Protein AF-C9Z909-F1 (afdb_monomer_lite)

pLDDT: mean 84.41, std 15.2, range [41.12, 98.12]

Foldseek 3Di:
DDDDDDDDDDWDKDAAQLPPQVVVCVVLPVVFKDFDDLVCCVPDPDSQFGMWGQFPVVRDIDTDHHQWIWIQDDVRGTDTDHPVRCVVPDDDPLWDFPAWQKWKFKWWPPDPDTDTDDGTDRDPVVNVVVQVVVCVVPVPIDMDMDIDTDIDTDRDDPDPPDD

Sequence (163 aa):
MVRYRRRPVAVDTIQWTGDNEAEVQAFTGRANFYALDPADPENSDDPAATATVFDNLHSTWVLVYTGQHIVRGVKREYYPIAEDVLAKTYEPADTEARPTRERWHLEYLPADRWVQLTRSMNDRQAAVEARARRQERHPDLGIRIVRAATSYTVEAEAADADA

Organism: Streptomyces scabiei (strain 87.22) (NCBI:txid680198)

Secondary structure (DSSP, 8-state):
----PPP----EEEE--SS-HHHHHHHH-TTSEEEPPTT-GGG-SSTT--EEEEETTTTEEEEE-TTPEEEE-TTS-EEEE-HHHHHHH----SSEE---EEEEEEEE-SSSS-EE-S--BS-HHHHHHHHHHHHHH-TTS-EEEEEEEE--EEPPP------

Radius of gyration: 24.49 Å; chains: 1; bounding box: 55×44×63 Å

Structure (mmCIF, N/CA/C/O backbone):
data_AF-C9Z909-F1
#
_entry.id   AF-C9Z909-F1
#
loop_
_atom_site.group_PDB
_atom_site.id
_atom_site.type_symbol
_atom_site.label_atom_id
_atom_site.label_alt_id
_atom_site.label_comp_id
_atom_site.label_asym_id
_atom_site.label_entity_id
_atom_site.label_seq_id
_atom_site.pdbx_PDB_ins_code
_atom_site.Cartn_x
_atom_site.Cartn_y
_atom_site.Cartn_z
_atom_site.occupancy
_atom_site.B_iso_or_equiv
_atom_site.auth_seq_id
_atom_site.auth_comp_id
_atom_site.auth_asym_id
_atom_site.auth_atom_id
_atom_site.pdbx_PDB_model_num
ATOM 1 N N . MET A 1 1 ? 14.485 11.138 23.598 1.00 77.31 1 MET A N 1
ATOM 2 C CA . MET A 1 1 ? 14.239 10.232 22.453 1.00 77.31 1 MET A CA 1
ATOM 3 C C . MET A 1 1 ? 12.917 9.525 22.701 1.00 77.31 1 MET A C 1
ATOM 5 O O . MET A 1 1 ? 12.728 9.040 23.809 1.00 77.31 1 MET A O 1
ATOM 9 N N . VAL A 1 2 ? 11.996 9.513 21.739 1.00 80.69 2 VAL A N 1
ATOM 10 C CA . VAL A 1 2 ? 10.687 8.855 21.899 1.00 80.69 2 VAL A CA 1
ATOM 11 C C . VAL A 1 2 ? 10.643 7.650 20.969 1.00 80.69 2 VAL A C 1
ATOM 13 O O . VAL A 1 2 ? 11.011 7.766 19.803 1.00 80.69 2 VAL A O 1
ATOM 16 N N . ARG A 1 3 ? 10.248 6.487 21.494 1.00 88.31 3 ARG A N 1
ATOM 17 C CA . ARG A 1 3 ? 10.125 5.243 20.726 1.00 88.31 3 ARG A CA 1
ATOM 18 C C . ARG A 1 3 ? 8.661 5.000 20.392 1.00 88.31 3 ARG A C 1
ATOM 20 O O . ARG A 1 3 ? 7.810 5.071 21.273 1.00 88.31 3 ARG A O 1
ATOM 27 N N . TYR A 1 4 ? 8.394 4.669 19.136 1.00 83.31 4 TYR A N 1
ATOM 28 C CA . TYR A 1 4 ? 7.067 4.304 18.654 1.00 83.31 4 TYR A CA 1
ATOM 29 C C . TYR A 1 4 ? 7.101 2.869 18.135 1.00 83.31 4 TYR A C 1
ATOM 31 O O . TYR A 1 4 ? 8.088 2.442 17.540 1.00 83.31 4 TYR A O 1
ATOM 39 N N . ARG A 1 5 ? 6.018 2.121 18.360 1.00 83.38 5 ARG A N 1
ATOM 40 C CA . ARG A 1 5 ? 5.801 0.805 17.751 1.00 83.38 5 ARG A CA 1
ATOM 41 C C . ARG A 1 5 ? 4.827 0.964 16.587 1.00 83.38 5 ARG A C 1
ATOM 43 O O . ARG A 1 5 ? 3.799 1.627 16.732 1.00 83.38 5 ARG A O 1
ATOM 50 N N . ARG A 1 6 ? 5.139 0.340 15.451 1.00 75.31 6 ARG A N 1
ATOM 51 C CA . ARG A 1 6 ? 4.248 0.288 14.288 1.00 75.31 6 ARG A CA 1
ATOM 52 C C . ARG A 1 6 ? 2.944 -0.437 14.652 1.00 75.31 6 ARG A C 1
ATOM 54 O O . ARG A 1 6 ? 2.971 -1.448 15.354 1.00 75.31 6 ARG A O 1
ATOM 61 N N . ARG A 1 7 ? 1.800 0.081 14.194 1.00 77.56 7 ARG A N 1
ATOM 62 C CA . ARG A 1 7 ? 0.510 -0.625 14.299 1.00 77.56 7 ARG A CA 1
ATOM 63 C C . ARG A 1 7 ? 0.482 -1.799 13.305 1.00 77.56 7 ARG A C 1
ATOM 65 O O . ARG A 1 7 ? 1.067 -1.649 12.234 1.00 77.56 7 ARG A O 1
ATOM 72 N N . PRO A 1 8 ? -0.183 -2.927 13.619 1.00 74.44 8 PRO A N 1
ATOM 73 C CA . PRO A 1 8 ? -0.372 -4.006 12.653 1.00 74.44 8 PRO A CA 1
ATOM 74 C C . PRO A 1 8 ? -1.281 -3.497 11.531 1.00 74.44 8 PRO A C 1
ATOM 76 O O . PRO A 1 8 ? -2.437 -3.155 11.775 1.00 74.44 8 PRO A O 1
ATOM 79 N N . VAL A 1 9 ? -0.726 -3.353 10.330 1.00 76.25 9 VAL A N 1
ATOM 80 C CA . VAL A 1 9 ? -1.425 -2.831 9.153 1.00 76.25 9 VAL A CA 1
ATOM 81 C C . VAL A 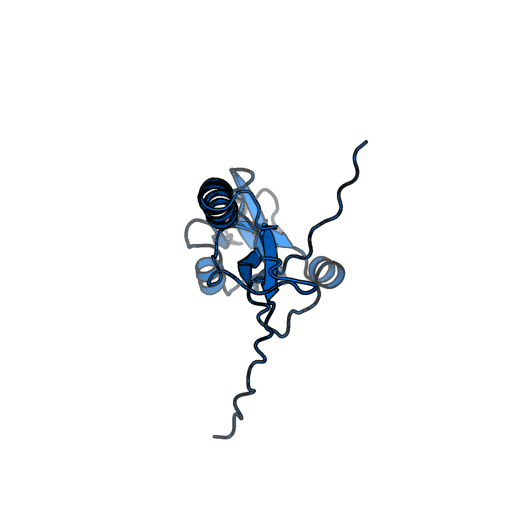1 9 ? -1.008 -3.686 7.965 1.00 76.25 9 VAL A C 1
ATOM 83 O O . VAL A 1 9 ? 0.184 -3.750 7.664 1.00 76.25 9 VAL A O 1
ATOM 86 N N . ALA A 1 10 ? -1.983 -4.337 7.328 1.00 84.25 10 ALA A N 1
ATOM 87 C CA . ALA A 1 10 ? -1.789 -4.981 6.036 1.00 84.25 10 ALA A CA 1
ATOM 88 C C . ALA A 1 10 ? -1.564 -3.906 4.965 1.00 84.25 10 ALA A C 1
ATOM 90 O O . ALA A 1 10 ? -2.163 -2.828 5.033 1.00 84.25 10 ALA A O 1
ATOM 91 N N . VAL A 1 11 ? -0.685 -4.188 4.010 1.00 87.69 11 VAL A N 1
ATOM 92 C CA . VAL A 1 11 ? -0.386 -3.292 2.892 1.00 87.69 11 VAL A CA 1
ATOM 93 C C . VAL A 1 11 ? -0.558 -4.051 1.592 1.00 87.69 11 VAL A C 1
ATOM 95 O O . VAL A 1 11 ? -0.225 -5.231 1.517 1.00 87.69 11 VAL A O 1
ATOM 98 N N . ASP A 1 12 ? -1.039 -3.353 0.573 1.00 92.31 12 ASP A N 1
ATOM 99 C CA . ASP A 1 12 ? -1.058 -3.887 -0.780 1.00 92.31 12 ASP A CA 1
ATOM 100 C C . ASP A 1 12 ? 0.262 -3.549 -1.461 1.00 92.31 12 ASP A C 1
ATOM 102 O O . ASP A 1 12 ? 0.809 -2.453 -1.275 1.00 92.31 12 ASP A O 1
ATOM 106 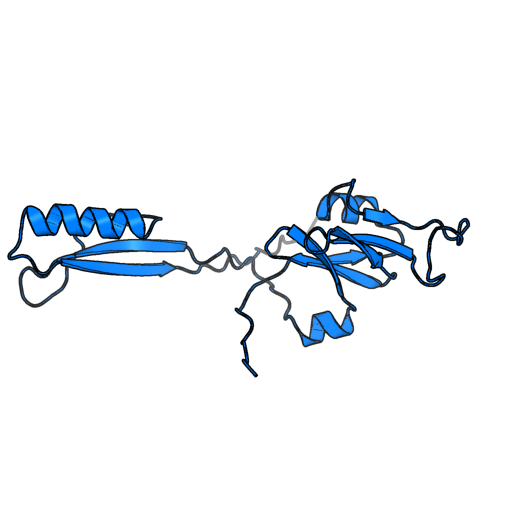N N . THR A 1 13 ? 0.759 -4.479 -2.268 1.00 95.19 13 THR A N 1
ATOM 107 C CA . THR A 1 13 ? 1.969 -4.271 -3.059 1.00 95.19 13 THR A CA 1
ATOM 108 C C . THR A 1 13 ? 1.787 -4.815 -4.466 1.00 95.19 13 THR A C 1
ATOM 110 O O . THR A 1 13 ? 1.029 -5.762 -4.665 1.00 95.19 13 THR A O 1
ATOM 113 N N . ILE A 1 14 ? 2.505 -4.236 -5.423 1.00 96.50 14 ILE A N 1
ATOM 114 C CA . ILE A 1 14 ? 2.666 -4.783 -6.772 1.00 96.50 14 ILE A CA 1
ATOM 115 C C . ILE A 1 14 ? 4.152 -4.809 -7.116 1.00 96.50 14 ILE A C 1
ATOM 117 O O . ILE A 1 14 ? 4.855 -3.836 -6.844 1.00 96.50 14 ILE A O 1
ATOM 121 N N . GLN A 1 15 ? 4.647 -5.909 -7.677 1.00 97.69 15 GLN A N 1
ATOM 122 C CA . GLN A 1 15 ? 6.032 -5.975 -8.138 1.00 97.69 15 GLN A CA 1
ATOM 123 C C . GLN A 1 15 ? 6.180 -5.229 -9.466 1.00 97.69 15 GLN A C 1
ATOM 125 O O . GLN A 1 15 ? 5.352 -5.388 -10.360 1.00 97.69 15 GLN A O 1
ATOM 130 N N . TRP A 1 16 ? 7.242 -4.440 -9.602 1.00 97.62 16 TRP A N 1
ATOM 131 C CA . TRP A 1 16 ? 7.683 -3.910 -10.887 1.00 97.62 16 TRP A CA 1
ATOM 132 C C . TRP A 1 16 ? 8.576 -4.946 -11.580 1.00 97.62 16 TRP A C 1
ATOM 134 O O . TRP A 1 16 ? 9.681 -5.225 -11.112 1.00 97.62 16 TRP A O 1
ATOM 144 N N . THR A 1 17 ? 8.107 -5.529 -12.684 1.00 96.12 17 THR A N 1
ATOM 145 C CA . THR A 1 17 ? 8.824 -6.592 -13.419 1.00 96.12 17 THR A CA 1
ATOM 146 C C . THR A 1 17 ? 9.722 -6.054 -14.531 1.00 96.12 17 THR A C 1
ATOM 148 O O 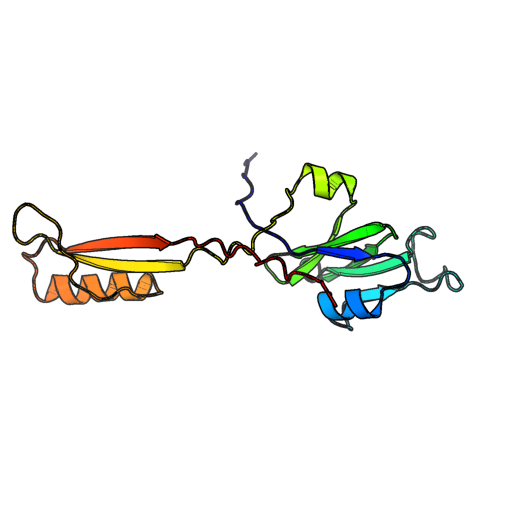. THR A 1 17 ? 10.516 -6.804 -15.092 1.00 96.12 17 THR A O 1
ATOM 151 N N . GLY A 1 18 ? 9.650 -4.753 -14.825 1.00 94.62 18 GLY A N 1
ATOM 152 C CA . GLY A 1 18 ? 10.351 -4.127 -15.950 1.00 94.62 18 GLY A CA 1
ATOM 153 C C . GLY A 1 18 ? 9.471 -3.952 -17.190 1.00 94.62 18 GLY A C 1
ATOM 154 O O . GLY A 1 18 ? 9.793 -3.137 -18.048 1.00 94.62 18 GLY A O 1
ATOM 155 N N . ASP A 1 19 ? 8.358 -4.682 -17.279 1.00 93.94 19 ASP A N 1
ATOM 156 C CA . ASP A 1 19 ? 7.471 -4.714 -18.447 1.00 93.94 19 ASP A CA 1
ATOM 157 C C . ASP A 1 19 ? 5.970 -4.619 -18.111 1.00 93.94 19 ASP A C 1
ATOM 159 O O . ASP A 1 19 ? 5.147 -4.459 -19.012 1.00 93.94 19 ASP A O 1
ATOM 163 N N . ASN A 1 20 ? 5.586 -4.616 -16.830 1.00 95.38 20 ASN A N 1
ATOM 164 C CA . ASN A 1 20 ? 4.188 -4.560 -16.390 1.00 95.38 20 ASN A CA 1
ATOM 165 C C . ASN A 1 20 ? 3.673 -3.136 -16.089 1.00 95.38 20 ASN A C 1
ATOM 167 O O . ASN A 1 20 ? 2.898 -2.923 -15.153 1.00 95.38 20 ASN A O 1
ATOM 171 N N . GLU A 1 21 ? 4.080 -2.130 -16.876 1.00 95.12 21 GLU A N 1
ATOM 172 C CA . GLU A 1 21 ? 3.830 -0.711 -16.546 1.00 95.12 21 GLU A CA 1
ATOM 173 C C . GLU A 1 21 ? 2.332 -0.416 -16.422 1.00 95.12 21 GLU A C 1
ATOM 175 O O . GLU A 1 21 ? 1.902 0.283 -15.505 1.00 95.12 21 GLU A O 1
ATOM 180 N N . ALA A 1 22 ? 1.519 -0.996 -17.306 1.00 92.00 22 ALA A N 1
ATOM 181 C CA . ALA A 1 22 ? 0.071 -0.820 -17.289 1.00 92.00 22 ALA A CA 1
ATOM 182 C C . ALA A 1 22 ? -0.569 -1.313 -15.978 1.00 92.00 22 ALA A C 1
ATOM 184 O O . ALA A 1 22 ? -1.483 -0.672 -15.456 1.00 92.00 22 ALA A O 1
ATOM 185 N N . GLU A 1 23 ? -0.079 -2.421 -15.418 1.00 94.81 23 GLU A N 1
ATOM 186 C CA . GLU A 1 23 ? -0.571 -2.974 -14.153 1.00 94.81 23 GLU A CA 1
ATOM 187 C C . GLU A 1 23 ? -0.157 -2.089 -12.976 1.00 94.81 23 GLU A C 1
ATOM 189 O O . GLU A 1 23 ? -0.978 -1.744 -12.120 1.00 94.81 23 GLU A O 1
ATOM 194 N N . VAL A 1 24 ? 1.096 -1.631 -12.975 1.00 97.00 24 VAL A N 1
ATOM 195 C CA . VAL A 1 24 ? 1.595 -0.702 -11.959 1.00 97.00 24 VAL A CA 1
ATOM 196 C C . VAL A 1 24 ? 0.862 0.640 -12.017 1.00 97.00 24 VAL A C 1
ATOM 198 O O . VAL A 1 24 ? 0.518 1.202 -10.975 1.00 97.00 24 VAL A O 1
ATOM 201 N N . GLN A 1 25 ? 0.535 1.146 -13.205 1.00 96.31 25 GLN A N 1
ATOM 202 C CA . GLN A 1 25 ? -0.281 2.351 -13.369 1.00 96.31 25 GLN A CA 1
ATOM 203 C C . GLN A 1 25 ? -1.735 2.135 -12.936 1.00 96.31 25 GLN A C 1
ATOM 205 O O . GLN A 1 25 ? -2.352 3.064 -12.411 1.00 96.31 25 GLN A O 1
ATOM 210 N N . ALA A 1 26 ? -2.298 0.935 -13.103 1.00 95.56 26 ALA A N 1
ATOM 211 C CA . ALA A 1 26 ? -3.613 0.604 -12.557 1.00 95.56 26 ALA A CA 1
ATOM 212 C C . ALA A 1 26 ? -3.598 0.588 -11.017 1.00 95.56 26 ALA A C 1
ATOM 214 O O . ALA A 1 26 ? -4.560 1.026 -10.383 1.00 95.56 26 ALA A O 1
ATOM 215 N N . PHE A 1 27 ? -2.488 0.151 -10.415 1.00 94.12 27 PHE A N 1
ATOM 216 C CA . PHE A 1 27 ? -2.294 0.128 -8.967 1.00 94.12 27 PHE A CA 1
ATOM 217 C C . PHE A 1 27 ? -2.042 1.520 -8.362 1.00 94.12 27 PHE A C 1
ATOM 219 O O . PHE A 1 27 ? -2.659 1.887 -7.358 1.00 94.12 27 PHE A O 1
ATOM 226 N N . THR A 1 28 ? -1.148 2.305 -8.970 1.00 95.06 28 THR A N 1
ATOM 227 C CA . THR A 1 28 ? -0.687 3.606 -8.449 1.00 95.06 28 THR A CA 1
ATOM 228 C C . THR A 1 28 ? -1.529 4.791 -8.935 1.00 95.06 28 THR A C 1
ATOM 230 O O . THR A 1 28 ? -1.654 5.809 -8.245 1.00 95.06 28 THR A O 1
ATOM 233 N N . GLY A 1 29 ? -2.170 4.647 -10.094 1.00 94.06 29 GLY A N 1
ATOM 234 C CA . GLY A 1 29 ? -2.747 5.721 -10.895 1.00 94.06 29 GLY A CA 1
ATOM 235 C C . GLY A 1 29 ? -1.760 6.192 -11.967 1.00 94.06 29 GLY A C 1
ATOM 236 O O . GLY A 1 29 ? -0.613 6.496 -11.666 1.00 94.06 29 GLY A O 1
ATOM 237 N N . ARG A 1 30 ? -2.231 6.330 -13.212 1.00 93.25 30 ARG A N 1
ATOM 238 C CA . ARG A 1 30 ? -1.404 6.637 -14.397 1.00 93.25 30 ARG A CA 1
ATOM 239 C C . ARG A 1 30 ? -0.488 7.862 -14.272 1.00 93.25 30 ARG A C 1
ATOM 241 O O . ARG A 1 30 ? 0.547 7.901 -14.911 1.00 93.25 30 ARG A O 1
ATOM 248 N N . ALA A 1 31 ? -0.860 8.855 -13.466 1.00 94.19 31 ALA A N 1
ATOM 249 C CA . ALA A 1 31 ? -0.050 10.057 -13.258 1.00 94.19 31 ALA A CA 1
ATOM 250 C C . ALA A 1 31 ? 1.087 9.880 -12.234 1.00 94.19 31 ALA A C 1
ATOM 252 O O . ALA A 1 31 ? 1.911 10.779 -12.097 1.00 94.19 31 ALA A O 1
ATOM 253 N N . ASN A 1 32 ? 1.105 8.764 -11.500 1.00 96.12 32 ASN A N 1
ATOM 254 C CA . ASN A 1 32 ? 1.993 8.532 -10.361 1.00 96.12 32 ASN A CA 1
ATOM 255 C C . ASN A 1 32 ? 3.109 7.528 -10.660 1.00 96.12 32 ASN A C 1
ATOM 257 O O . ASN A 1 32 ? 3.887 7.243 -9.758 1.00 96.12 32 ASN A O 1
ATOM 261 N N . PHE A 1 33 ? 3.182 6.966 -11.867 1.00 97.12 33 PHE A N 1
ATOM 262 C CA . PHE A 1 33 ? 4.204 5.988 -12.223 1.00 97.12 33 PHE A CA 1
ATOM 263 C C . PHE A 1 33 ? 4.550 6.062 -13.704 1.00 97.12 33 PHE A C 1
ATOM 265 O O . PHE A 1 33 ? 3.644 6.091 -14.541 1.00 97.12 33 PHE A O 1
ATOM 272 N N . TYR A 1 34 ? 5.846 6.017 -14.000 1.00 94.56 34 TYR A N 1
ATOM 273 C CA . TYR A 1 34 ? 6.366 5.920 -15.359 1.00 94.56 34 TYR A CA 1
ATOM 274 C C . TYR A 1 34 ? 7.577 4.991 -15.391 1.00 94.56 34 TYR A C 1
ATOM 276 O O . TYR A 1 34 ? 8.453 5.083 -14.523 1.00 94.56 34 TYR A O 1
ATOM 284 N N . ALA A 1 35 ? 7.634 4.123 -16.399 1.00 94.06 35 ALA A N 1
ATOM 285 C CA . ALA A 1 35 ? 8.865 3.425 -16.744 1.00 94.06 35 ALA A CA 1
ATOM 286 C C . ALA A 1 35 ? 9.890 4.427 -17.302 1.00 94.06 35 ALA A C 1
ATOM 288 O O . ALA A 1 35 ? 9.535 5.364 -18.020 1.00 94.06 35 ALA A O 1
ATOM 289 N N . LEU A 1 36 ? 11.159 4.248 -16.944 1.00 90.69 36 LEU A N 1
ATOM 290 C CA . LEU A 1 36 ? 12.253 5.041 -17.497 1.00 90.69 36 LEU A CA 1
ATOM 291 C C . LEU A 1 36 ? 12.721 4.383 -18.794 1.00 90.69 36 LEU A C 1
ATOM 293 O O . LEU A 1 36 ? 12.863 3.161 -18.853 1.00 90.69 36 LEU A O 1
ATOM 297 N N . ASP A 1 37 ? 12.959 5.189 -19.828 1.00 79.94 37 ASP A N 1
ATOM 298 C CA . ASP A 1 37 ? 13.500 4.683 -21.085 1.00 79.94 37 ASP A CA 1
ATOM 299 C C . ASP A 1 37 ? 15.007 4.418 -20.917 1.00 79.94 37 ASP A C 1
ATOM 301 O O . ASP A 1 37 ? 15.766 5.363 -20.681 1.00 79.94 37 ASP A O 1
ATOM 305 N N . PRO A 1 38 ? 15.483 3.166 -21.052 1.00 68.62 38 PRO A N 1
ATOM 306 C CA . PRO A 1 38 ? 16.912 2.870 -20.988 1.00 68.62 38 PRO A CA 1
ATOM 307 C C . PRO A 1 38 ? 17.720 3.550 -22.108 1.00 68.62 38 PRO A C 1
ATOM 309 O O . PRO A 1 38 ? 18.944 3.639 -22.003 1.00 68.62 38 PRO A O 1
ATOM 312 N N . ALA A 1 39 ? 17.069 4.022 -23.178 1.00 70.06 39 ALA A N 1
ATOM 313 C CA . ALA A 1 39 ? 17.690 4.801 -24.244 1.00 70.06 39 ALA A CA 1
ATOM 314 C C . ALA A 1 39 ? 17.816 6.305 -23.924 1.00 70.06 39 ALA A C 1
ATOM 316 O O . ALA A 1 39 ? 18.503 7.008 -24.666 1.00 70.06 39 ALA A O 1
ATOM 317 N N . ASP A 1 40 ? 17.210 6.787 -22.832 1.00 67.38 40 ASP A N 1
ATOM 318 C CA . ASP A 1 40 ? 17.250 8.190 -22.398 1.00 67.38 40 ASP A CA 1
ATOM 319 C C . ASP A 1 40 ? 17.706 8.331 -20.925 1.00 67.38 40 ASP A C 1
ATOM 321 O O . ASP A 1 40 ? 16.924 8.681 -20.032 1.00 67.38 40 ASP A O 1
ATOM 325 N N . PRO A 1 41 ? 18.991 8.039 -20.638 1.00 58.75 41 PRO A N 1
ATOM 326 C CA . PRO A 1 41 ? 19.534 8.042 -19.282 1.00 58.75 41 PRO A CA 1
ATOM 327 C C . PRO A 1 41 ? 19.651 9.443 -18.658 1.00 58.75 41 PRO A C 1
ATOM 329 O O . PRO A 1 41 ? 19.911 9.536 -17.463 1.00 58.75 41 PRO A O 1
ATOM 332 N N . GLU A 1 42 ? 19.454 10.533 -19.416 1.00 59.19 42 GLU A N 1
ATOM 333 C CA . GLU A 1 42 ? 19.478 11.901 -18.866 1.00 59.19 42 GLU A CA 1
ATOM 334 C C . GLU A 1 42 ? 18.282 12.183 -17.939 1.00 59.19 42 GLU A C 1
ATOM 336 O O . GLU A 1 42 ? 18.326 13.117 -17.140 1.00 59.19 42 GLU A O 1
ATOM 341 N N . ASN A 1 43 ? 17.236 11.351 -17.996 1.00 60.28 43 ASN A N 1
ATOM 342 C CA . ASN A 1 43 ? 16.042 11.473 -17.159 1.00 60.28 43 ASN A CA 1
ATOM 343 C C . ASN A 1 43 ? 16.133 10.740 -15.804 1.00 60.28 43 ASN A C 1
ATOM 345 O O . ASN A 1 43 ? 15.128 10.664 -15.092 1.00 60.28 43 ASN A O 1
ATOM 349 N N . SER A 1 44 ? 17.302 10.210 -15.420 1.00 66.25 44 SER A N 1
ATOM 350 C CA . SER A 1 44 ? 17.512 9.588 -14.105 1.00 66.25 44 SER A CA 1
ATOM 351 C C . SER A 1 44 ? 18.895 9.886 -13.529 1.00 66.25 44 SER A C 1
ATOM 353 O O . SER A 1 44 ? 19.913 9.673 -14.180 1.00 66.25 44 SER A O 1
ATOM 355 N N . ASP A 1 45 ? 18.935 10.292 -12.258 1.00 73.19 45 ASP A N 1
ATOM 356 C CA . ASP A 1 45 ? 20.180 10.473 -11.496 1.00 73.19 45 ASP A CA 1
ATOM 357 C C . ASP A 1 45 ? 20.919 9.141 -11.234 1.00 73.19 45 ASP A C 1
ATOM 359 O O . ASP A 1 45 ? 22.094 9.139 -10.861 1.00 73.19 45 ASP A O 1
ATOM 363 N N . ASP A 1 46 ? 20.242 8.002 -11.428 1.00 84.81 46 ASP A N 1
ATOM 364 C CA . ASP A 1 46 ? 20.810 6.657 -11.316 1.00 84.81 46 ASP A CA 1
ATOM 365 C C . ASP A 1 46 ? 20.491 5.829 -12.578 1.00 84.81 46 ASP A C 1
ATOM 367 O O . ASP A 1 46 ? 19.315 5.538 -12.834 1.00 84.81 46 ASP A O 1
ATOM 371 N N . PRO A 1 47 ? 21.504 5.400 -13.356 1.00 80.62 47 PRO A N 1
ATOM 372 C CA . PRO A 1 47 ? 21.302 4.603 -14.567 1.00 80.62 47 PRO A CA 1
ATOM 373 C C . PRO A 1 47 ? 20.793 3.180 -14.296 1.00 80.62 47 PRO A C 1
ATOM 375 O O . PRO A 1 47 ? 20.385 2.497 -15.230 1.00 80.62 47 PRO A O 1
ATOM 378 N N . ALA A 1 48 ? 20.832 2.701 -13.049 1.00 88.06 48 ALA A N 1
ATOM 379 C CA . ALA A 1 48 ? 20.252 1.411 -12.687 1.00 88.06 48 ALA A CA 1
ATOM 380 C C . ALA A 1 48 ? 18.739 1.491 -12.423 1.00 88.06 48 ALA A C 1
ATOM 382 O O . ALA A 1 48 ? 18.075 0.452 -12.385 1.00 88.06 48 ALA A O 1
ATOM 383 N N . ALA A 1 49 ? 18.183 2.692 -12.228 1.00 92.19 49 ALA A N 1
ATOM 384 C CA . ALA A 1 49 ? 16.748 2.859 -12.058 1.00 92.19 49 ALA A CA 1
ATOM 385 C C . ALA A 1 49 ? 16.013 2.567 -13.370 1.00 92.19 49 ALA A C 1
ATOM 387 O O . ALA A 1 49 ? 16.454 2.923 -14.458 1.00 92.19 49 ALA A O 1
ATOM 388 N N . THR A 1 50 ? 14.860 1.921 -13.251 1.00 94.44 50 THR A N 1
ATOM 389 C CA . THR A 1 50 ? 14.079 1.428 -14.405 1.00 94.44 50 THR A CA 1
ATOM 390 C C . THR A 1 50 ? 12.679 2.019 -14.459 1.00 94.44 50 THR A C 1
ATOM 392 O O . THR A 1 50 ? 11.981 1.895 -15.459 1.00 94.44 50 THR A O 1
ATOM 395 N N . ALA A 1 51 ? 12.257 2.666 -13.379 1.00 95.19 51 ALA A N 1
ATOM 396 C CA . ALA A 1 51 ? 11.003 3.379 -13.291 1.00 95.19 51 ALA A CA 1
ATOM 397 C C . ALA A 1 51 ? 11.077 4.431 -12.183 1.00 95.19 51 ALA A C 1
ATOM 399 O O . ALA A 1 51 ? 12.035 4.496 -11.409 1.00 95.19 51 ALA A O 1
ATOM 400 N N . THR A 1 52 ? 10.033 5.240 -12.082 1.00 95.75 52 THR A N 1
ATOM 401 C CA . THR A 1 52 ? 9.842 6.184 -10.988 1.00 95.75 52 THR A CA 1
ATOM 402 C C . THR A 1 52 ? 8.394 6.171 -10.519 1.00 95.75 52 THR A C 1
ATOM 404 O O . THR A 1 52 ? 7.470 5.978 -11.313 1.00 95.75 52 THR A O 1
ATOM 407 N N . VAL A 1 53 ? 8.188 6.368 -9.219 1.00 97.25 53 VAL A N 1
ATOM 408 C CA . VAL A 1 53 ? 6.864 6.461 -8.598 1.00 97.25 53 VAL A CA 1
ATOM 409 C C . VAL A 1 53 ? 6.749 7.747 -7.787 1.00 97.25 53 VAL A C 1
ATOM 411 O O . VAL A 1 53 ? 7.698 8.166 -7.125 1.00 97.25 53 VAL A O 1
ATOM 414 N N . PHE A 1 54 ? 5.590 8.396 -7.840 1.00 96.38 54 PHE A N 1
ATOM 415 C CA . PHE A 1 54 ? 5.339 9.618 -7.091 1.00 96.38 54 PHE A CA 1
ATOM 416 C C . PHE A 1 54 ? 4.916 9.303 -5.655 1.00 96.38 54 PHE A C 1
ATOM 418 O O . PHE A 1 54 ? 3.848 8.734 -5.401 1.00 96.38 54 PHE A O 1
ATOM 425 N N . ASP A 1 55 ? 5.736 9.736 -4.704 1.00 95.31 55 ASP A N 1
ATOM 426 C CA . ASP A 1 55 ? 5.422 9.712 -3.287 1.00 95.31 55 ASP A CA 1
ATOM 427 C C . ASP A 1 55 ? 4.655 10.985 -2.908 1.00 95.31 55 ASP A C 1
ATOM 429 O O . ASP A 1 55 ? 5.216 12.076 -2.752 1.00 95.31 55 ASP A O 1
ATOM 433 N N . ASN A 1 56 ? 3.342 10.838 -2.721 1.00 92.88 56 ASN A N 1
ATOM 434 C CA . ASN A 1 56 ? 2.474 11.951 -2.353 1.00 92.88 56 ASN A CA 1
ATOM 435 C C . ASN A 1 56 ? 2.743 12.507 -0.941 1.00 92.88 56 ASN A C 1
ATOM 437 O O . ASN A 1 56 ? 2.394 13.657 -0.672 1.00 92.88 56 ASN A O 1
ATOM 441 N N . LEU A 1 57 ? 3.353 11.728 -0.042 1.00 92.88 57 LEU A N 1
ATOM 442 C CA . LEU A 1 57 ? 3.599 12.132 1.339 1.00 92.88 57 LEU A CA 1
ATOM 443 C C . LEU A 1 57 ? 4.730 13.154 1.391 1.00 92.88 57 LEU A C 1
ATOM 445 O O . LEU A 1 57 ? 4.675 14.100 2.179 1.00 92.88 57 LEU A O 1
ATOM 449 N N . HIS A 1 58 ? 5.723 12.972 0.525 1.00 91.88 58 HIS A N 1
ATOM 450 C CA . HIS A 1 58 ? 6.900 13.828 0.429 1.00 91.88 58 HIS A CA 1
ATOM 451 C C . HIS A 1 58 ? 6.880 14.745 -0.804 1.00 91.88 58 HIS A C 1
ATOM 453 O O . HIS A 1 58 ? 7.764 15.583 -0.946 1.00 91.88 58 HIS A O 1
ATOM 459 N N . SER A 1 59 ? 5.852 14.644 -1.657 1.00 93.69 59 SER A N 1
ATOM 460 C CA . SER A 1 59 ? 5.714 15.401 -2.912 1.00 93.69 59 SER A CA 1
ATOM 461 C C . SER A 1 59 ? 6.930 15.266 -3.835 1.00 93.69 59 SER A C 1
ATOM 463 O O . SER A 1 59 ? 7.403 16.256 -4.390 1.00 93.69 59 SER A O 1
ATOM 465 N N . THR A 1 60 ? 7.452 14.048 -3.985 1.00 93.88 60 THR A N 1
ATOM 466 C CA . THR A 1 60 ? 8.658 13.781 -4.780 1.00 93.88 60 THR A CA 1
ATOM 467 C C . THR A 1 60 ? 8.519 12.517 -5.613 1.00 93.88 60 THR A C 1
ATOM 469 O O . THR A 1 60 ? 7.809 11.586 -5.241 1.00 93.88 60 THR A O 1
ATOM 472 N N . TRP A 1 61 ? 9.238 12.478 -6.728 1.00 94.31 61 TRP A N 1
ATOM 473 C CA . TRP A 1 61 ? 9.472 11.258 -7.490 1.00 94.31 61 TRP A CA 1
ATOM 474 C C . TRP A 1 61 ? 10.566 10.426 -6.820 1.00 94.31 61 TRP A C 1
ATOM 476 O O . TRP A 1 61 ? 11.546 10.978 -6.316 1.00 94.31 61 TRP A O 1
ATOM 486 N N . VAL A 1 62 ? 10.369 9.111 -6.780 1.00 94.88 62 VAL A N 1
ATOM 487 C CA . VAL A 1 62 ? 11.269 8.145 -6.148 1.00 94.88 62 VAL A CA 1
ATOM 488 C C . VAL A 1 62 ? 11.611 7.061 -7.161 1.00 94.88 62 VAL A C 1
ATOM 490 O O . VAL A 1 62 ? 10.718 6.499 -7.794 1.00 94.88 62 VAL A O 1
ATOM 493 N N . LEU A 1 63 ? 12.902 6.759 -7.296 1.00 95.06 63 LEU A N 1
ATOM 494 C CA . LEU A 1 63 ? 13.402 5.760 -8.236 1.00 95.06 63 LEU A CA 1
ATOM 495 C C . LEU A 1 63 ? 12.987 4.344 -7.832 1.00 95.06 63 LEU A C 1
ATOM 497 O O . LEU A 1 63 ? 13.046 3.976 -6.659 1.00 95.06 63 LEU A O 1
ATOM 501 N N . VAL A 1 64 ? 12.601 3.552 -8.828 1.00 96.31 64 VAL A N 1
ATOM 502 C CA . VAL A 1 64 ? 12.180 2.157 -8.697 1.00 96.31 64 VAL A CA 1
ATOM 503 C C . VAL A 1 64 ? 13.051 1.284 -9.598 1.00 96.31 64 VAL A C 1
ATOM 505 O O . VAL A 1 64 ? 13.347 1.614 -10.752 1.00 96.31 64 VAL A O 1
ATOM 508 N N . TYR A 1 65 ? 13.452 0.137 -9.063 1.00 95.62 65 TYR A N 1
ATOM 509 C CA . TYR A 1 65 ? 14.310 -0.832 -9.737 1.00 95.62 65 TYR A CA 1
ATOM 510 C C . TYR A 1 65 ? 13.515 -2.109 -10.011 1.00 95.62 65 TYR A C 1
ATOM 512 O O . TYR A 1 65 ? 12.704 -2.523 -9.180 1.00 95.62 65 TYR A O 1
ATOM 520 N N . THR A 1 66 ? 13.736 -2.741 -11.162 1.00 96.06 66 THR A N 1
ATOM 521 C CA . THR A 1 66 ? 13.109 -4.024 -11.503 1.00 96.06 66 THR A CA 1
ATOM 522 C C . THR A 1 66 ? 13.310 -5.050 -10.386 1.00 96.06 66 THR A C 1
ATOM 524 O O . THR A 1 66 ? 14.398 -5.174 -9.824 1.00 96.06 66 THR A O 1
ATOM 527 N N . GLY A 1 67 ? 12.242 -5.771 -10.049 1.00 96.06 67 GLY A N 1
ATOM 528 C CA . GLY A 1 67 ? 12.184 -6.723 -8.941 1.00 96.06 67 GLY A CA 1
ATOM 529 C C . GLY A 1 67 ? 11.720 -6.109 -7.618 1.00 96.06 67 GLY A C 1
ATOM 530 O O . GLY A 1 67 ? 11.306 -6.845 -6.722 1.00 96.06 67 GLY A O 1
ATOM 531 N N . GLN A 1 68 ? 11.716 -4.780 -7.476 1.00 98.12 68 GLN A N 1
ATOM 532 C CA . GLN A 1 68 ? 11.145 -4.134 -6.296 1.00 98.12 68 GLN A CA 1
ATOM 533 C C . GLN A 1 68 ? 9.619 -4.164 -6.316 1.00 98.12 68 GLN A C 1
ATOM 535 O O . GLN A 1 68 ? 8.975 -4.118 -7.362 1.00 98.12 68 GLN A O 1
ATOM 540 N N . HIS A 1 69 ? 9.039 -4.175 -5.122 1.00 98.06 69 HIS A N 1
ATOM 541 C CA . HIS A 1 69 ? 7.615 -3.970 -4.928 1.00 98.06 69 HIS A CA 1
ATOM 542 C C . HIS A 1 69 ? 7.317 -2.495 -4.701 1.00 98.06 69 HIS A C 1
ATOM 544 O O . HIS A 1 69 ? 8.054 -1.802 -4.009 1.00 98.06 69 HIS A O 1
ATOM 550 N N . ILE A 1 70 ? 6.194 -2.023 -5.222 1.00 98.06 70 ILE A N 1
ATOM 551 C CA . ILE A 1 70 ? 5.634 -0.712 -4.914 1.00 98.06 70 ILE A CA 1
ATOM 552 C C . ILE A 1 70 ? 4.546 -0.924 -3.872 1.00 98.06 70 ILE A C 1
ATOM 554 O O . ILE A 1 70 ? 3.569 -1.633 -4.112 1.00 98.06 70 ILE A O 1
ATOM 558 N N . VAL A 1 71 ? 4.720 -0.318 -2.701 1.00 96.44 71 VAL A N 1
ATOM 559 C CA . VAL A 1 71 ? 3.779 -0.420 -1.583 1.00 96.44 71 VAL A CA 1
ATOM 560 C C . VAL A 1 71 ? 2.768 0.711 -1.656 1.00 96.44 71 VAL A C 1
ATOM 562 O O . VAL A 1 71 ? 3.151 1.862 -1.850 1.00 96.44 71 VAL A O 1
ATOM 565 N N . ARG A 1 72 ? 1.487 0.411 -1.422 1.00 94.81 72 ARG A N 1
ATOM 566 C CA . ARG A 1 72 ? 0.461 1.429 -1.168 1.00 94.81 72 ARG A CA 1
ATOM 567 C C . ARG A 1 72 ? 0.317 1.672 0.330 1.00 94.81 72 ARG A C 1
ATOM 569 O O . ARG A 1 72 ? -0.150 0.809 1.073 1.00 94.81 72 ARG A O 1
ATOM 576 N N . GLY A 1 73 ? 0.714 2.857 0.775 1.00 88.62 73 GLY A N 1
ATOM 577 C CA . GLY A 1 73 ? 0.619 3.274 2.167 1.00 88.62 73 GLY A CA 1
ATOM 578 C C . GLY A 1 73 ? -0.756 3.830 2.572 1.00 88.62 73 GLY A C 1
ATOM 579 O O . GLY A 1 73 ? -1.719 3.843 1.802 1.00 88.62 73 GLY A O 1
ATOM 580 N N . VAL A 1 74 ? -0.869 4.276 3.827 1.00 81.69 74 VAL A N 1
ATOM 581 C CA . VAL A 1 74 ? -2.161 4.549 4.500 1.00 81.69 74 VAL A CA 1
ATOM 582 C C . VAL A 1 74 ? -2.865 5.792 3.946 1.00 81.69 74 VAL A C 1
ATOM 584 O O . VAL A 1 74 ? -4.094 5.868 3.941 1.00 81.69 74 VAL A O 1
ATOM 587 N N . LYS A 1 75 ? -2.104 6.779 3.477 1.00 81.44 75 LYS A N 1
ATOM 588 C CA . LYS A 1 75 ? -2.585 8.012 2.842 1.00 81.44 75 LYS A CA 1
ATOM 589 C C . LYS A 1 75 ? -2.473 7.956 1.316 1.00 81.44 75 LYS A C 1
ATOM 591 O O . LYS A 1 75 ? -2.513 9.000 0.663 1.00 81.44 75 LYS A O 1
ATOM 596 N N . ARG A 1 76 ? -2.408 6.748 0.741 1.00 82.56 76 ARG A N 1
ATOM 597 C CA . ARG A 1 76 ? -2.192 6.515 -0.697 1.00 82.56 76 ARG A CA 1
ATOM 598 C C . ARG A 1 76 ? -0.830 7.024 -1.185 1.00 82.56 76 ARG A C 1
ATOM 600 O O . ARG A 1 76 ? -0.706 7.375 -2.353 1.00 82.56 76 ARG A O 1
ATOM 607 N N . GLU A 1 77 ? 0.153 7.092 -0.292 1.00 92.25 77 GLU A N 1
ATOM 608 C CA . GLU A 1 77 ? 1.560 7.228 -0.650 1.00 92.25 77 GLU A CA 1
ATOM 609 C C . GLU A 1 77 ? 2.055 5.952 -1.327 1.00 92.25 77 GLU A C 1
ATOM 611 O O . GLU A 1 77 ? 1.590 4.854 -1.002 1.00 92.25 77 GLU A O 1
ATOM 616 N N . TYR A 1 78 ? 3.002 6.103 -2.246 1.00 97.44 78 TYR A N 1
ATOM 617 C CA . TYR A 1 78 ? 3.654 4.985 -2.909 1.00 97.44 78 TYR A CA 1
ATOM 618 C C . TYR A 1 78 ? 5.152 5.072 -2.689 1.00 97.44 78 TYR A C 1
ATOM 620 O O . TYR A 1 78 ? 5.736 6.146 -2.808 1.00 97.44 78 TYR A O 1
ATOM 628 N N . TYR A 1 79 ? 5.763 3.940 -2.362 1.00 96.81 79 TYR A N 1
ATOM 629 C CA . TYR A 1 79 ? 7.208 3.844 -2.219 1.00 96.81 79 TYR A CA 1
ATOM 630 C C . TYR A 1 79 ? 7.697 2.451 -2.622 1.00 96.81 79 TYR A C 1
ATOM 632 O O . TYR A 1 79 ? 6.979 1.465 -2.411 1.00 96.81 79 TYR A O 1
ATOM 640 N N . PRO A 1 80 ? 8.906 2.353 -3.192 1.00 97.44 80 PRO A N 1
ATOM 641 C CA . PRO A 1 80 ? 9.520 1.074 -3.485 1.00 97.44 80 PRO A CA 1
ATOM 642 C C . PRO A 1 80 ? 10.010 0.384 -2.208 1.00 97.44 80 PRO A C 1
ATOM 644 O O . PRO A 1 80 ? 10.480 1.018 -1.261 1.00 97.44 80 PRO A O 1
ATOM 647 N N . ILE A 1 81 ? 9.947 -0.940 -2.205 1.00 97.31 81 ILE A N 1
ATOM 648 C CA . ILE A 1 81 ? 10.548 -1.811 -1.205 1.00 97.31 81 ILE A CA 1
ATOM 649 C C . ILE A 1 81 ? 11.218 -2.983 -1.924 1.00 97.31 81 ILE A C 1
ATOM 651 O O . ILE A 1 81 ? 10.644 -3.591 -2.828 1.00 97.31 81 ILE A O 1
ATOM 655 N N . ALA A 1 82 ? 12.451 -3.298 -1.537 1.00 96.50 82 ALA A N 1
ATOM 656 C CA . ALA A 1 82 ? 13.118 -4.496 -2.029 1.00 96.50 82 ALA A CA 1
ATOM 657 C C . ALA A 1 82 ? 12.385 -5.751 -1.534 1.00 96.50 82 ALA A C 1
ATOM 659 O O . ALA A 1 82 ? 11.890 -5.774 -0.404 1.00 96.50 82 ALA A O 1
ATOM 660 N N . GLU A 1 83 ? 12.338 -6.791 -2.364 1.00 92.88 83 GLU A N 1
ATOM 661 C CA . GLU A 1 83 ? 11.652 -8.051 -2.057 1.00 92.88 83 GLU A CA 1
ATOM 662 C C . GLU A 1 83 ? 12.145 -8.676 -0.741 1.00 92.88 83 GLU A C 1
ATOM 664 O O . GLU A 1 83 ? 11.351 -9.083 0.108 1.00 92.88 83 GLU A O 1
ATOM 669 N N . ASP A 1 84 ? 13.457 -8.665 -0.504 1.00 94.31 84 ASP A N 1
ATOM 670 C CA . ASP A 1 84 ? 14.040 -9.225 0.714 1.00 94.31 84 ASP A CA 1
ATOM 671 C C . ASP A 1 84 ? 13.676 -8.412 1.972 1.00 94.31 84 ASP A C 1
ATOM 673 O O . ASP A 1 84 ? 13.532 -8.975 3.058 1.00 94.31 84 ASP A O 1
ATOM 677 N N . VAL A 1 85 ? 13.506 -7.090 1.847 1.00 95.06 85 VAL A N 1
ATOM 678 C CA . VAL A 1 85 ? 13.045 -6.214 2.934 1.00 95.06 85 VAL A CA 1
ATOM 679 C C . VAL A 1 85 ? 11.551 -6.407 3.172 1.00 95.06 85 VAL A C 1
ATOM 681 O O . VAL A 1 85 ? 11.133 -6.472 4.330 1.00 95.06 85 VAL A O 1
ATOM 684 N N . LEU A 1 86 ? 10.751 -6.543 2.112 1.00 93.00 86 LEU A N 1
ATOM 685 C CA . LEU A 1 86 ? 9.324 -6.858 2.190 1.00 93.00 86 LEU A CA 1
ATOM 686 C C . LEU A 1 86 ? 9.106 -8.160 2.971 1.00 93.00 86 LEU A C 1
ATOM 688 O O . LEU A 1 86 ? 8.423 -8.132 3.991 1.00 93.00 86 LEU A O 1
ATOM 692 N N . ALA A 1 87 ? 9.781 -9.246 2.586 1.00 89.25 87 ALA A N 1
ATOM 693 C CA . ALA A 1 87 ? 9.680 -10.553 3.245 1.00 89.25 87 ALA A CA 1
ATOM 694 C C . ALA A 1 87 ? 10.135 -10.547 4.718 1.00 89.25 87 ALA A C 1
ATOM 696 O O . ALA A 1 87 ? 9.660 -11.336 5.530 1.00 89.25 87 ALA A O 1
ATOM 697 N N . LYS A 1 88 ? 11.053 -9.646 5.095 1.00 90.31 88 LYS A N 1
ATOM 698 C CA . LYS A 1 88 ? 11.492 -9.467 6.493 1.00 90.31 88 LYS A CA 1
ATOM 699 C C . LYS A 1 88 ? 10.530 -8.621 7.329 1.00 90.31 88 LYS A C 1
ATOM 701 O O . LYS A 1 88 ? 10.633 -8.626 8.555 1.00 90.31 88 LYS A O 1
ATOM 706 N N . THR A 1 89 ? 9.670 -7.826 6.693 1.00 88.12 89 THR A N 1
ATOM 707 C CA . THR A 1 89 ? 8.855 -6.802 7.371 1.00 88.12 89 THR A CA 1
ATOM 708 C C . THR A 1 89 ? 7.355 -7.064 7.315 1.00 88.12 89 THR A C 1
ATOM 710 O O . THR A 1 89 ? 6.626 -6.509 8.141 1.00 88.12 89 THR A O 1
ATOM 713 N N . TYR A 1 90 ? 6.904 -7.917 6.397 1.00 87.25 90 TYR A N 1
ATOM 714 C CA . TYR A 1 90 ? 5.516 -8.317 6.221 1.00 87.25 90 TYR A CA 1
ATOM 715 C C . TYR A 1 90 ? 5.437 -9.816 5.947 1.00 87.25 90 TYR A C 1
ATOM 717 O O . TYR A 1 90 ? 6.320 -10.397 5.322 1.00 87.25 90 TYR A O 1
ATOM 725 N N . GLU A 1 91 ? 4.349 -10.422 6.399 1.00 83.06 91 GLU A N 1
ATOM 726 C CA . GLU A 1 91 ? 3.985 -11.797 6.070 1.00 83.06 91 GLU A CA 1
ATOM 727 C C . GLU A 1 91 ? 2.903 -11.754 4.978 1.00 83.06 91 GLU A C 1
ATOM 729 O O . GLU A 1 91 ? 2.072 -10.834 5.005 1.00 83.06 91 GLU A O 1
ATOM 734 N N . PRO A 1 92 ? 2.893 -12.699 4.017 1.00 77.12 92 PRO A N 1
ATOM 735 C CA . PRO A 1 92 ? 1.797 -12.829 3.068 1.00 77.12 92 PRO A CA 1
ATOM 736 C C . PRO A 1 92 ? 0.471 -12.929 3.817 1.00 77.12 92 PRO A C 1
ATOM 738 O O . PRO A 1 92 ? 0.272 -13.806 4.658 1.00 77.12 92 PRO A O 1
ATOM 741 N N . ALA A 1 93 ? -0.436 -12.002 3.535 1.00 68.75 93 ALA A N 1
ATOM 742 C CA . ALA A 1 93 ? -1.797 -12.110 4.014 1.00 68.75 93 ALA A CA 1
ATOM 743 C C . ALA A 1 93 ? -2.560 -12.985 3.013 1.00 68.75 93 ALA A C 1
ATOM 745 O O . ALA A 1 93 ? -3.153 -12.459 2.077 1.00 68.75 93 ALA A O 1
ATOM 746 N N . ASP A 1 94 ? -2.575 -14.306 3.221 1.00 55.06 94 ASP A N 1
ATOM 747 C CA . ASP A 1 94 ? -3.392 -15.275 2.450 1.00 55.06 94 ASP A CA 1
ATOM 748 C C . ASP A 1 94 ? -4.908 -15.049 2.605 1.00 55.06 94 ASP A C 1
ATOM 750 O O . ASP A 1 94 ? -5.747 -15.870 2.242 1.00 55.06 94 ASP A O 1
ATOM 754 N N . THR A 1 95 ? -5.302 -13.946 3.228 1.00 49.50 95 THR A N 1
ATOM 755 C CA . THR A 1 95 ? -6.668 -13.698 3.632 1.00 49.50 95 THR A CA 1
ATOM 756 C C . THR A 1 95 ? -6.895 -12.206 3.683 1.00 49.50 95 THR A C 1
ATOM 758 O O . THR A 1 95 ? -6.181 -11.471 4.370 1.00 49.50 95 THR A O 1
ATOM 761 N N . GLU A 1 96 ? -7.910 -11.751 2.951 1.00 50.06 96 GLU A N 1
ATOM 762 C CA . GLU A 1 96 ? -8.362 -10.369 2.991 1.00 50.06 96 GLU A CA 1
ATOM 763 C C . GLU A 1 96 ? -8.880 -10.092 4.413 1.00 50.06 96 GLU A C 1
ATOM 765 O O . GLU A 1 96 ? -10.042 -10.334 4.756 1.00 50.06 96 GLU A O 1
ATOM 770 N N . ALA A 1 97 ? -7.987 -9.637 5.294 1.00 48.56 97 ALA A N 1
ATOM 771 C CA . ALA A 1 97 ? -8.325 -9.208 6.637 1.00 48.56 97 ALA A CA 1
ATOM 772 C C . ALA A 1 97 ? -9.082 -7.886 6.514 1.00 48.56 97 ALA A C 1
ATOM 774 O O . ALA A 1 97 ? -8.518 -6.792 6.602 1.00 48.56 97 ALA A O 1
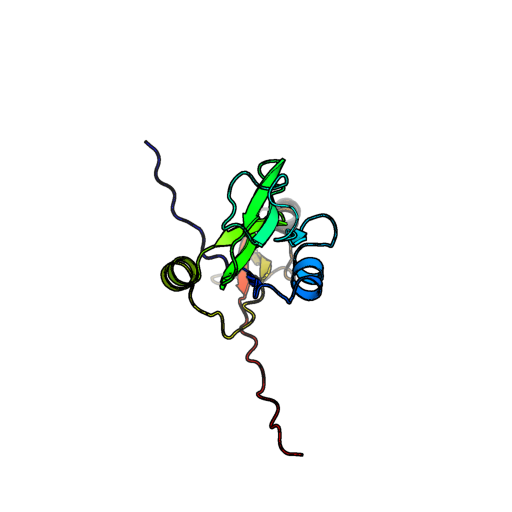ATOM 775 N N . ARG A 1 98 ? -10.388 -7.986 6.257 1.00 52.22 98 ARG A N 1
ATOM 776 C CA . ARG A 1 98 ? -11.268 -6.822 6.191 1.00 52.22 98 ARG A CA 1
ATOM 777 C C . ARG A 1 98 ? -11.120 -6.034 7.496 1.00 52.22 98 ARG A C 1
ATOM 779 O O . ARG A 1 98 ? -11.128 -6.643 8.571 1.00 52.22 98 ARG A O 1
ATOM 786 N N . PRO A 1 99 ? -11.001 -4.695 7.436 1.00 53.75 99 PRO A N 1
ATOM 787 C CA . PRO A 1 99 ? -10.713 -3.895 8.616 1.00 53.75 99 PRO A CA 1
ATOM 788 C C . PRO A 1 99 ? -11.735 -4.175 9.716 1.00 53.75 99 PRO A C 1
ATOM 790 O O . PRO A 1 99 ? -12.940 -4.262 9.452 1.00 53.75 99 PRO A O 1
ATOM 793 N N . THR A 1 100 ? -11.240 -4.304 10.949 1.00 58.72 100 THR A N 1
ATOM 794 C CA . THR A 1 100 ? -12.049 -4.530 12.146 1.00 58.72 100 THR A CA 1
ATOM 795 C C . THR A 1 100 ? -13.214 -3.550 12.173 1.00 58.72 100 THR A C 1
ATOM 797 O O . THR A 1 100 ? -13.021 -2.336 12.270 1.00 58.72 100 THR A O 1
ATOM 800 N N . ARG A 1 101 ? -14.442 -4.067 12.086 1.00 71.12 101 ARG A N 1
ATOM 801 C CA . ARG A 1 101 ? -15.630 -3.222 12.184 1.00 71.12 101 ARG A CA 1
ATOM 802 C C . ARG A 1 101 ? -15.884 -2.944 13.650 1.00 71.12 101 ARG A C 1
ATOM 804 O O . ARG A 1 101 ? -16.262 -3.836 14.409 1.00 71.12 101 ARG A O 1
ATOM 811 N N . GLU A 1 102 ? -15.672 -1.696 14.036 1.00 83.38 102 GLU A N 1
ATOM 812 C CA . GLU A 1 102 ? -16.041 -1.224 15.359 1.00 83.38 102 GLU A CA 1
ATOM 813 C C . GLU A 1 102 ? -17.528 -0.889 15.390 1.00 83.38 102 GLU A C 1
ATOM 815 O O . GLU A 1 102 ? -18.052 -0.123 14.580 1.00 83.38 102 GLU A O 1
ATOM 820 N N . ARG A 1 103 ? -18.215 -1.505 16.340 1.00 89.12 103 ARG A N 1
ATOM 821 C CA . ARG A 1 103 ? -19.634 -1.352 16.604 1.00 89.12 103 ARG A CA 1
ATOM 822 C C . ARG A 1 103 ? -19.773 -0.892 18.048 1.00 89.12 103 ARG A C 1
ATOM 824 O O . ARG A 1 103 ? -19.181 -1.473 18.952 1.00 89.12 103 ARG A O 1
ATOM 831 N N . TRP A 1 104 ? -20.563 0.143 18.273 1.00 91.69 104 TRP A N 1
ATOM 832 C CA . TRP A 1 104 ? -20.774 0.727 19.591 1.00 91.69 104 TRP A CA 1
ATOM 833 C C . TRP A 1 104 ? -22.227 0.552 20.003 1.00 91.69 104 TRP A C 1
ATOM 835 O O . TRP A 1 104 ? -23.125 0.896 19.242 1.00 91.69 104 TRP A O 1
ATOM 845 N N . HIS A 1 105 ? -22.501 0.053 21.199 1.00 93.25 105 HIS A N 1
ATOM 846 C CA . HIS A 1 105 ? -23.864 0.006 21.732 1.00 93.25 105 HIS A CA 1
ATOM 847 C C . HIS A 1 105 ? -23.884 0.447 23.184 1.00 93.25 105 HIS A C 1
ATOM 849 O O . HIS A 1 105 ? -22.850 0.529 23.845 1.00 93.25 105 HIS A O 1
ATOM 855 N N . LEU A 1 106 ? -25.071 0.786 23.670 1.00 94.12 106 LEU A N 1
ATOM 856 C CA . LEU A 1 106 ? -25.273 1.069 25.078 1.00 94.12 106 LEU A CA 1
ATOM 857 C C . LEU A 1 106 ? -25.787 -0.176 25.771 1.00 94.12 106 LEU A C 1
ATOM 859 O O . LEU A 1 106 ? -26.605 -0.908 25.214 1.00 94.12 106 LEU A O 1
ATOM 863 N N . GLU A 1 107 ? -25.356 -0.361 27.005 1.00 95.38 107 GLU A N 1
ATOM 864 C CA . GLU A 1 107 ? -25.943 -1.323 27.923 1.00 95.38 107 GLU A CA 1
ATOM 865 C C . GLU A 1 107 ? -26.442 -0.595 29.161 1.00 95.38 107 GLU A C 1
ATOM 867 O O . GLU A 1 107 ? -25.877 0.432 29.549 1.00 95.38 107 GLU A O 1
ATOM 872 N N . TYR A 1 108 ? -27.489 -1.133 29.775 1.00 94.00 108 TYR A N 1
ATOM 873 C CA . TYR A 1 108 ? -27.998 -0.673 31.061 1.00 94.00 108 TYR A CA 1
ATOM 874 C C . TYR A 1 108 ? -28.010 -1.806 32.084 1.00 94.00 108 TYR A C 1
ATOM 876 O O . TYR A 1 108 ? -28.017 -2.979 31.708 1.00 94.00 108 TYR A O 1
ATOM 884 N N . LEU A 1 109 ? -27.999 -1.444 33.365 1.00 90.56 109 LEU A N 1
ATOM 885 C CA . LEU A 1 109 ? -27.967 -2.370 34.495 1.00 90.56 109 LEU A CA 1
ATOM 886 C C . LEU A 1 109 ? -29.329 -2.381 35.226 1.00 90.56 109 LEU A C 1
ATOM 888 O O . LEU A 1 109 ? -29.516 -1.598 36.153 1.00 90.56 109 LEU A O 1
ATOM 892 N N . PRO A 1 110 ? -30.307 -3.213 34.810 1.00 85.06 110 PRO A N 1
ATOM 893 C CA . PRO A 1 110 ? -31.607 -3.319 35.486 1.00 85.06 110 PRO A CA 1
ATOM 894 C C . PRO A 1 110 ? -31.565 -4.055 36.836 1.00 85.06 110 PRO A C 1
ATOM 896 O O . PRO A 1 110 ? -32.469 -3.879 37.645 1.00 85.06 110 PRO A O 1
ATOM 899 N N . ALA A 1 111 ? -30.564 -4.909 37.054 1.00 84.88 111 ALA A N 1
ATOM 900 C CA . ALA A 1 111 ? -30.359 -5.670 38.287 1.00 84.88 111 ALA A CA 1
ATOM 901 C C . ALA A 1 111 ? -28.857 -5.978 38.440 1.00 84.88 111 ALA A C 1
ATOM 903 O O . ALA A 1 111 ? -28.050 -5.061 38.529 1.00 84.88 111 ALA A O 1
ATOM 904 N N . ASP A 1 112 ? -28.456 -7.246 38.398 1.00 89.06 112 ASP A N 1
ATOM 905 C CA . ASP A 1 112 ? -27.070 -7.708 38.548 1.00 89.06 112 ASP A CA 1
ATOM 906 C C . ASP A 1 112 ? -26.347 -7.974 37.214 1.00 89.06 112 ASP A C 1
ATOM 908 O O . ASP A 1 112 ? -25.173 -8.344 37.200 1.00 89.06 112 ASP A O 1
ATOM 912 N N . ARG A 1 113 ? -27.023 -7.764 36.078 1.00 91.88 113 ARG A N 1
ATOM 913 C CA . ARG A 1 113 ? -26.461 -7.999 34.742 1.00 91.88 113 ARG A CA 1
ATOM 914 C C . ARG A 1 113 ? -26.675 -6.831 33.794 1.00 91.88 113 ARG A C 1
ATOM 916 O O . ARG A 1 113 ? -27.740 -6.218 33.768 1.00 91.88 113 ARG A O 1
ATOM 923 N N . TRP A 1 114 ? -25.675 -6.579 32.961 1.00 93.25 114 TRP A N 1
ATOM 924 C CA . TRP A 1 114 ? -25.761 -5.606 31.880 1.00 93.25 114 TRP A CA 1
ATOM 925 C C . TRP A 1 114 ? -26.572 -6.166 30.711 1.00 93.25 114 TRP A C 1
ATOM 927 O O . TRP A 1 114 ? -26.357 -7.300 30.285 1.00 93.25 114 TRP A O 1
ATOM 937 N N . VAL A 1 115 ? -27.499 -5.365 30.192 1.00 92.50 115 VAL A N 1
ATOM 938 C CA . VAL A 1 115 ? -28.365 -5.726 29.064 1.00 92.50 115 VAL A CA 1
ATOM 939 C C . VAL A 1 115 ? -28.227 -4.683 27.965 1.00 92.50 115 VAL A C 1
ATOM 941 O O . VAL A 1 115 ? -28.219 -3.482 28.235 1.00 92.50 115 VAL A O 1
ATOM 944 N N . GLN A 1 116 ? -28.132 -5.134 26.714 1.00 92.94 116 GLN A N 1
ATOM 945 C CA . GLN A 1 116 ? -28.045 -4.249 25.556 1.00 92.94 116 GLN A CA 1
ATOM 946 C C . GLN A 1 116 ? -29.310 -3.397 25.405 1.00 92.94 116 GLN A C 1
ATOM 948 O O . GLN A 1 116 ? -30.422 -3.902 25.286 1.00 92.94 116 GLN A O 1
ATOM 953 N N . LEU A 1 117 ? -29.109 -2.080 25.397 1.00 89.69 117 LEU A N 1
ATOM 954 C CA . LEU A 1 117 ? -30.151 -1.058 25.349 1.00 89.69 117 LEU A CA 1
ATOM 955 C C . LEU A 1 117 ? -30.384 -0.516 23.935 1.00 89.69 117 LEU A C 1
ATOM 957 O O . LEU A 1 117 ? -31.470 -0.029 23.621 1.00 89.69 117 LEU A O 1
ATOM 961 N N . THR A 1 118 ? -29.357 -0.530 23.082 1.00 90.25 118 THR A N 1
ATOM 962 C CA . THR A 1 118 ? -29.425 0.039 21.729 1.00 90.25 118 THR A CA 1
ATOM 963 C C . THR A 1 118 ? -28.955 -0.942 20.675 1.00 90.25 118 THR A C 1
ATOM 965 O O . THR A 1 118 ? -28.121 -1.804 20.937 1.00 90.25 118 THR A O 1
ATOM 968 N N . ARG A 1 119 ? -29.405 -0.740 19.431 1.00 90.00 119 ARG A N 1
ATOM 969 C CA . ARG A 1 119 ? -28.710 -1.307 18.269 1.00 90.00 119 ARG A CA 1
ATOM 970 C C . ARG A 1 119 ? -27.271 -0.786 18.219 1.00 90.00 119 ARG A C 1
ATOM 972 O O . ARG A 1 119 ? -26.964 0.270 18.784 1.00 90.00 119 ARG A O 1
ATOM 979 N N . SER A 1 120 ? -26.411 -1.527 17.536 1.00 90.00 120 SER A N 1
ATOM 980 C CA . SER A 1 120 ? -25.027 -1.128 17.318 1.00 90.00 120 SER A CA 1
ATOM 981 C C . SER A 1 120 ? -24.920 0.062 16.356 1.00 90.00 120 SER A C 1
ATOM 983 O O . SER A 1 120 ? -25.612 0.125 15.342 1.00 90.00 120 SER A O 1
ATOM 985 N N . MET A 1 121 ? -24.026 0.987 16.679 1.00 89.44 121 MET A N 1
ATOM 986 C CA . MET A 1 121 ? -23.684 2.206 15.948 1.00 89.44 121 MET A CA 1
ATOM 987 C C . MET A 1 121 ? -22.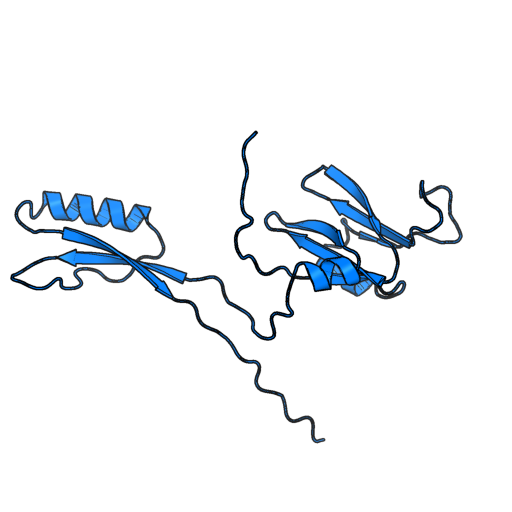283 2.055 15.344 1.00 89.44 121 MET A C 1
ATOM 989 O O . MET A 1 121 ? -21.441 1.366 15.913 1.00 89.44 121 MET A O 1
ATOM 993 N N . ASN A 1 122 ? -22.018 2.699 14.206 1.00 87.44 122 ASN A N 1
ATOM 994 C CA . ASN A 1 122 ? -20.711 2.626 13.522 1.00 87.44 122 ASN A CA 1
ATOM 995 C C . ASN A 1 122 ? -19.739 3.723 13.958 1.00 87.44 122 ASN A C 1
ATOM 997 O O . ASN A 1 122 ? -18.623 3.796 13.459 1.00 87.44 122 ASN A O 1
ATOM 1001 N N . ASP A 1 123 ? -20.190 4.596 14.850 1.00 86.12 123 ASP A N 1
ATOM 1002 C CA . ASP A 1 123 ? -19.478 5.790 15.253 1.00 86.12 123 ASP A CA 1
ATOM 1003 C C . ASP A 1 123 ? -19.513 5.928 16.777 1.00 86.12 123 ASP A C 1
ATOM 1005 O O . ASP A 1 123 ? -20.548 5.736 17.427 1.00 86.12 123 ASP A O 1
ATOM 1009 N N . ARG A 1 124 ? -18.350 6.252 17.346 1.00 89.25 124 ARG A N 1
ATOM 1010 C CA . ARG A 1 124 ? -18.184 6.433 18.787 1.00 89.25 124 ARG A CA 1
ATOM 1011 C C . ARG A 1 124 ? -18.917 7.681 19.262 1.00 89.25 124 ARG A C 1
ATOM 1013 O O . ARG A 1 124 ? -19.474 7.661 20.360 1.00 89.25 124 ARG A O 1
ATOM 1020 N N . GLN A 1 125 ? -18.913 8.752 18.469 1.00 89.81 125 GLN A N 1
ATOM 1021 C CA . GLN A 1 125 ? -19.523 10.017 18.866 1.00 89.81 125 GLN A CA 1
ATOM 1022 C C . GLN A 1 125 ? -21.043 9.862 19.008 1.00 89.81 125 GLN A C 1
ATOM 1024 O O . GLN A 1 125 ? -21.602 10.216 20.047 1.00 89.81 125 GLN A O 1
ATOM 1029 N N . ALA A 1 126 ? -21.683 9.178 18.060 1.00 88.69 126 ALA A N 1
ATOM 1030 C CA . ALA A 1 126 ? -23.086 8.791 18.145 1.00 88.69 126 ALA A CA 1
ATOM 1031 C C . ALA A 1 126 ? -23.408 7.998 19.427 1.00 88.69 126 ALA A C 1
ATOM 1033 O O . ALA A 1 126 ? -24.441 8.236 20.058 1.00 88.69 126 ALA A O 1
ATOM 1034 N N . ALA A 1 127 ? -22.521 7.091 19.857 1.00 91.69 127 ALA A N 1
ATOM 1035 C CA . ALA A 1 127 ? -22.700 6.336 21.097 1.00 91.69 127 ALA A CA 1
ATOM 1036 C C . ALA A 1 127 ? -22.573 7.212 22.355 1.00 91.69 127 ALA A C 1
ATOM 1038 O O . ALA A 1 127 ? -23.361 7.060 23.292 1.00 91.69 127 ALA A O 1
ATOM 1039 N N . VAL A 1 128 ? -21.627 8.156 22.372 1.00 94.12 128 VAL A N 1
ATOM 1040 C CA . VAL A 1 128 ? -21.462 9.131 23.464 1.00 94.12 128 VAL A CA 1
ATOM 1041 C C . VAL A 1 128 ? -22.709 9.999 23.608 1.00 94.12 128 VAL A C 1
ATOM 1043 O O . VAL A 1 128 ? -23.264 10.108 24.703 1.00 94.12 128 VAL A O 1
ATOM 1046 N N . GLU A 1 129 ? -23.203 10.552 22.505 1.00 94.75 129 GLU A N 1
ATOM 1047 C CA . GLU A 1 129 ? -24.409 11.378 22.508 1.00 94.75 129 GLU A CA 1
ATOM 1048 C C . GLU A 1 129 ? -25.659 10.578 22.884 1.00 94.75 129 GLU A C 1
ATOM 1050 O O . GLU A 1 129 ? -26.505 11.043 23.650 1.00 94.75 129 GLU A O 1
ATOM 1055 N N . ALA A 1 130 ? -25.782 9.346 22.381 1.00 92.44 130 ALA A N 1
ATOM 1056 C CA . ALA A 1 130 ? -26.893 8.466 22.719 1.00 92.44 130 ALA A CA 1
ATOM 1057 C C . ALA A 1 130 ? -26.912 8.106 24.211 1.00 92.44 130 ALA A C 1
ATOM 1059 O O . ALA A 1 130 ? -28.002 7.945 24.769 1.00 92.44 130 ALA A O 1
ATOM 1060 N N . ARG A 1 131 ? -25.740 7.980 24.851 1.00 95.31 131 ARG A N 1
ATOM 1061 C CA . ARG A 1 131 ? -25.634 7.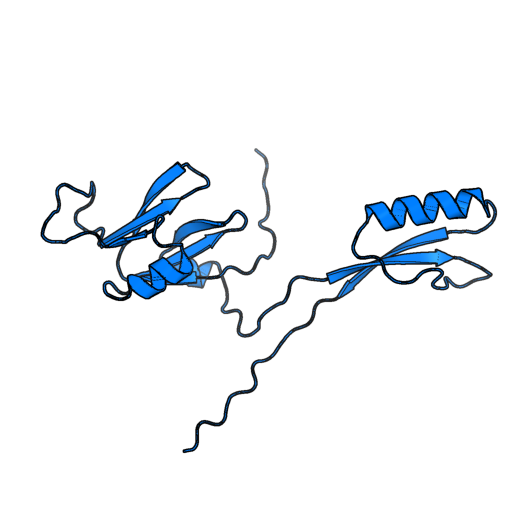792 26.302 1.00 95.31 131 ARG A CA 1
ATOM 1062 C C . ARG A 1 131 ? -26.058 9.052 27.042 1.00 95.31 131 ARG A C 1
ATOM 1064 O O . ARG A 1 131 ? -26.889 8.944 27.935 1.00 95.31 131 ARG A O 1
ATOM 1071 N N . ALA A 1 132 ? -25.541 10.219 26.652 1.00 93.50 132 ALA A N 1
ATOM 1072 C CA . ALA A 1 132 ? -25.872 11.491 27.294 1.00 93.50 132 ALA A CA 1
ATOM 1073 C C . ALA A 1 132 ? -27.390 11.750 27.297 1.00 93.50 132 ALA A C 1
ATOM 1075 O O . ALA A 1 132 ? -27.980 11.915 28.362 1.00 93.50 132 ALA A O 1
ATOM 1076 N N . ARG A 1 133 ? -28.042 11.632 26.129 1.00 93.38 133 ARG A N 1
ATOM 1077 C CA . ARG A 1 133 ? -29.503 11.800 25.984 1.00 93.38 133 ARG A CA 1
ATOM 1078 C C . ARG A 1 133 ? -30.321 10.845 26.855 1.00 93.38 133 ARG A C 1
ATOM 1080 O O . ARG A 1 133 ? -31.449 11.156 27.225 1.00 93.38 133 ARG A O 1
ATOM 1087 N N . ARG A 1 134 ? -29.807 9.644 27.128 1.00 91.62 134 ARG A N 1
ATOM 1088 C CA . ARG A 1 134 ? -30.507 8.651 27.953 1.00 91.62 134 ARG A CA 1
ATOM 1089 C C . ARG A 1 134 ? -30.258 8.837 29.436 1.00 91.62 134 ARG A C 1
ATOM 1091 O O . ARG A 1 134 ? -31.204 8.685 30.196 1.00 91.62 134 ARG A O 1
ATOM 1098 N N . GLN A 1 135 ? -29.033 9.176 29.826 1.00 91.50 135 GLN A N 1
ATOM 1099 C CA . GLN A 1 135 ? -28.712 9.482 31.216 1.00 91.50 135 GLN A CA 1
ATOM 1100 C C . GLN A 1 135 ? -29.524 10.687 31.705 1.00 91.50 135 GLN A C 1
ATOM 1102 O O . GLN A 1 135 ? -29.968 10.695 32.841 1.00 91.50 135 GLN A O 1
ATOM 1107 N N . GLU A 1 136 ? -29.785 11.665 30.834 1.00 92.56 136 GLU A N 1
ATOM 1108 C CA . GLU A 1 136 ? -30.663 12.801 31.142 1.00 92.56 136 GLU A CA 1
ATOM 1109 C C . GLU A 1 136 ? -32.120 12.372 31.389 1.00 92.56 136 GLU A C 1
ATOM 1111 O O . GLU A 1 136 ? -32.760 12.842 32.324 1.00 92.56 136 GLU A O 1
ATOM 1116 N N . ARG A 1 137 ? -32.647 11.442 30.581 1.00 91.06 137 ARG A N 1
ATOM 1117 C CA . ARG A 1 137 ? -34.021 10.924 30.734 1.00 91.06 137 ARG A CA 1
ATOM 1118 C C . ARG A 1 137 ? -34.179 9.957 31.904 1.00 91.06 137 ARG A C 1
ATOM 1120 O O . ARG A 1 137 ? -35.273 9.829 32.444 1.00 91.06 137 ARG A O 1
ATOM 1127 N N . HIS A 1 138 ? -33.112 9.244 32.243 1.00 87.81 138 HIS A N 1
ATOM 1128 C CA . HIS A 1 138 ? -33.097 8.195 33.253 1.00 87.81 138 HIS A CA 1
ATOM 1129 C C . HIS A 1 138 ? -31.803 8.287 34.077 1.00 87.81 138 HIS A C 1
ATOM 1131 O O . HIS A 1 138 ? -30.886 7.486 33.867 1.00 87.81 138 HIS A O 1
ATOM 1137 N N . PRO A 1 139 ? -31.709 9.263 34.999 1.00 89.31 139 PRO A N 1
ATOM 1138 C CA . PRO A 1 139 ? -30.490 9.516 35.767 1.00 89.31 139 PRO A CA 1
ATOM 1139 C C . PRO A 1 139 ? -30.096 8.339 36.662 1.00 89.31 139 PRO A C 1
ATOM 1141 O O . PRO A 1 139 ? -28.905 8.103 36.850 1.00 89.31 139 PRO A O 1
ATOM 1144 N N . ASP A 1 140 ? -31.077 7.562 37.125 1.00 88.31 140 ASP A N 1
ATOM 1145 C CA . ASP A 1 140 ? -30.871 6.428 38.032 1.00 88.31 140 ASP A CA 1
ATOM 1146 C C . ASP A 1 140 ? -30.441 5.139 37.312 1.00 88.31 140 ASP A C 1
ATOM 1148 O O . ASP A 1 140 ? -30.023 4.173 37.949 1.00 88.31 140 ASP A O 1
ATOM 1152 N N . LEU A 1 141 ? -30.522 5.096 35.975 1.00 85.38 141 LEU A N 1
ATOM 1153 C CA . LEU A 1 141 ? -30.048 3.943 35.215 1.00 85.38 141 LEU A CA 1
ATOM 1154 C C . LEU A 1 141 ? -28.524 3.992 35.091 1.00 85.38 141 LEU A C 1
ATOM 1156 O O . LEU A 1 141 ? -27.949 4.926 34.527 1.00 85.38 141 LEU A O 1
ATOM 1160 N N . GLY A 1 142 ? -27.857 2.929 35.540 1.00 90.81 142 GLY A N 1
ATOM 1161 C CA . GLY A 1 142 ? -26.459 2.692 35.199 1.00 90.81 142 GLY A CA 1
ATOM 1162 C C . GLY A 1 142 ? -26.348 2.381 33.709 1.00 90.81 142 GLY A C 1
ATOM 1163 O O . GLY A 1 142 ? -26.735 1.292 33.296 1.00 90.81 142 GLY A O 1
ATOM 1164 N N . ILE A 1 143 ? -25.845 3.324 32.903 1.00 94.69 143 ILE A N 1
ATOM 1165 C CA . ILE A 1 143 ? -25.664 3.166 31.450 1.00 94.69 143 ILE A CA 1
ATOM 1166 C C . ILE A 1 143 ? -24.175 3.208 31.097 1.00 94.69 143 ILE A C 1
ATOM 1168 O O . ILE A 1 143 ? -23.466 4.162 31.444 1.00 94.69 143 ILE A O 1
ATOM 1172 N N . ARG A 1 144 ? -23.705 2.223 30.324 1.00 93.81 144 ARG A N 1
ATOM 1173 C CA . ARG A 1 144 ? -22.334 2.165 29.789 1.00 93.81 144 ARG A CA 1
ATOM 1174 C C . ARG A 1 144 ? -22.315 2.106 28.267 1.00 93.81 144 ARG A C 1
ATOM 1176 O O . ARG A 1 144 ? -23.273 1.660 27.643 1.00 93.81 144 ARG A O 1
ATOM 1183 N N . ILE A 1 145 ? -21.203 2.546 27.685 1.00 94.38 145 ILE A N 1
ATOM 1184 C CA . ILE A 1 145 ? -20.899 2.357 26.264 1.00 94.38 145 ILE A CA 1
ATOM 1185 C C . ILE A 1 145 ? -20.046 1.100 26.143 1.00 94.38 145 ILE A C 1
ATOM 1187 O O . ILE A 1 145 ? -19.035 0.973 26.833 1.00 94.38 145 ILE A O 1
ATOM 1191 N N . VAL A 1 146 ? -20.429 0.206 25.244 1.00 92.00 146 VAL A N 1
ATOM 1192 C CA . VAL A 1 146 ? -19.667 -0.988 24.896 1.00 92.00 146 VAL A CA 1
ATOM 1193 C C . VAL A 1 146 ? -19.127 -0.839 23.482 1.00 92.00 146 VAL A C 1
ATOM 1195 O O . VAL A 1 146 ? -19.849 -0.440 22.568 1.00 92.00 146 VAL A O 1
ATOM 1198 N N . ARG A 1 147 ? -17.838 -1.147 23.320 1.00 91.06 147 ARG A N 1
ATOM 1199 C CA . ARG A 1 147 ? -17.156 -1.259 22.029 1.00 91.06 147 ARG A CA 1
ATOM 1200 C C . ARG A 1 147 ? -17.048 -2.736 21.680 1.00 91.06 147 ARG A C 1
ATOM 1202 O O . ARG A 1 147 ? -16.309 -3.464 22.334 1.00 91.06 147 ARG A O 1
ATOM 1209 N N . ALA A 1 148 ? -17.758 -3.158 20.646 1.00 84.94 148 ALA A N 1
ATOM 1210 C CA . ALA A 1 148 ? -17.587 -4.455 20.019 1.00 84.94 148 ALA A CA 1
ATOM 1211 C C . ALA A 1 148 ? -16.697 -4.285 18.785 1.00 84.94 148 ALA A C 1
ATOM 1213 O O . ALA A 1 148 ? -16.993 -3.498 17.888 1.00 84.94 148 ALA A O 1
ATOM 1214 N N . ALA A 1 149 ? -15.585 -5.004 18.753 1.00 75.12 149 ALA A N 1
ATOM 1215 C CA . ALA A 1 149 ? -14.706 -5.074 17.599 1.00 75.12 149 ALA A CA 1
ATOM 1216 C C . ALA A 1 149 ? -14.902 -6.449 16.967 1.00 75.12 149 ALA A C 1
ATOM 1218 O O . ALA A 1 149 ? -14.656 -7.454 17.631 1.00 75.12 149 ALA A O 1
ATOM 1219 N N . THR A 1 150 ? -15.368 -6.500 15.720 1.00 68.88 150 THR A N 1
ATOM 1220 C CA . THR A 1 150 ? -15.454 -7.770 14.996 1.00 68.88 150 THR A CA 1
ATOM 1221 C C . THR A 1 150 ? -14.502 -7.763 13.815 1.00 68.88 150 THR A C 1
ATOM 1223 O O . THR A 1 150 ? -14.622 -6.931 12.912 1.00 68.88 150 THR A O 1
ATOM 1226 N N . SER A 1 151 ? -13.547 -8.685 13.853 1.00 57.34 151 SER A N 1
ATOM 1227 C CA . SER A 1 151 ? -12.716 -9.080 12.722 1.00 57.34 151 SER A CA 1
ATOM 1228 C C . SER A 1 151 ? -13.334 -10.313 12.071 1.00 57.34 151 SER A C 1
ATOM 1230 O O . SER A 1 151 ? -13.816 -11.201 12.774 1.00 57.34 151 SER A O 1
ATOM 1232 N N . TYR A 1 152 ? -13.319 -10.362 10.745 1.00 50.97 152 TYR A N 1
ATOM 1233 C CA . TYR A 1 152 ? -13.682 -11.549 9.979 1.00 50.97 152 TYR A CA 1
ATOM 1234 C C . TYR A 1 152 ? -12.580 -11.807 8.963 1.00 50.97 152 TYR A C 1
ATOM 1236 O O . TYR A 1 152 ? -12.012 -10.862 8.415 1.00 50.97 152 TYR A O 1
ATOM 1244 N N . THR A 1 153 ? -12.322 -13.082 8.725 1.00 47.97 153 THR A N 1
ATOM 1245 C CA . THR A 1 153 ? -11.327 -13.578 7.784 1.00 47.97 153 THR A CA 1
ATOM 1246 C C . THR A 1 153 ? -12.091 -14.167 6.601 1.00 47.97 153 THR A C 1
ATOM 1248 O O . THR A 1 153 ? -12.979 -14.991 6.817 1.00 47.97 153 THR A O 1
ATOM 1251 N N . VAL A 1 154 ? -11.833 -13.688 5.380 1.00 54.28 154 VAL A N 1
ATOM 1252 C CA . VAL A 1 154 ? -12.432 -14.250 4.157 1.00 54.28 154 VAL A CA 1
ATOM 1253 C C . VAL A 1 154 ? -11.396 -15.147 3.502 1.00 54.28 154 VAL A C 1
ATOM 1255 O O . VAL A 1 154 ? -10.447 -14.647 2.904 1.00 54.28 154 VAL A O 1
ATOM 1258 N N . GLU A 1 155 ? -11.562 -16.455 3.657 1.00 50.88 155 GLU A N 1
ATOM 1259 C CA . GLU A 1 155 ? -10.764 -17.443 2.933 1.00 50.88 155 GLU A CA 1
ATOM 1260 C C . GLU A 1 155 ? -11.240 -17.474 1.477 1.00 50.88 155 GLU A C 1
ATOM 1262 O O . GLU A 1 155 ? -12.444 -17.532 1.214 1.00 50.88 155 GLU A O 1
ATOM 1267 N N . ALA A 1 156 ? -10.311 -17.367 0.527 1.00 52.94 156 ALA A N 1
ATOM 1268 C CA . ALA A 1 156 ? -10.633 -17.568 -0.877 1.00 52.94 156 ALA A CA 1
ATOM 1269 C C . ALA A 1 156 ? -10.936 -19.058 -1.092 1.00 52.94 156 ALA A C 1
ATOM 1271 O O . ALA A 1 156 ? -10.082 -19.902 -0.827 1.00 52.94 156 ALA A O 1
ATOM 1272 N N . GLU A 1 157 ? -12.139 -19.390 -1.570 1.00 45.72 157 GLU A N 1
ATOM 1273 C CA . GLU A 1 157 ? -12.378 -20.723 -2.124 1.00 45.72 157 GLU A CA 1
ATOM 1274 C C . GLU A 1 157 ? -11.459 -20.888 -3.336 1.00 45.72 157 GLU A C 1
ATOM 1276 O O . GLU A 1 157 ? -11.523 -20.102 -4.286 1.00 45.72 157 GLU A O 1
ATOM 1281 N N . ALA A 1 158 ? -10.575 -21.886 -3.285 1.00 45.38 158 ALA A N 1
ATOM 1282 C CA . ALA A 1 158 ? -9.818 -22.306 -4.449 1.00 45.38 158 ALA A CA 1
ATOM 1283 C C . ALA A 1 158 ? -10.831 -22.689 -5.533 1.00 45.38 158 ALA A C 1
ATOM 1285 O O . ALA A 1 158 ? -11.593 -23.641 -5.373 1.00 45.38 158 ALA A O 1
ATOM 1286 N N . ALA A 1 159 ? -10.881 -21.912 -6.613 1.00 44.69 159 ALA A N 1
ATOM 1287 C CA . ALA A 1 159 ? -11.584 -22.338 -7.805 1.00 44.69 159 ALA A CA 1
ATOM 1288 C C . ALA A 1 159 ? -10.858 -23.587 -8.311 1.00 44.69 159 ALA A C 1
ATOM 1290 O O . ALA A 1 159 ? -9.716 -23.487 -8.763 1.00 44.69 159 ALA A O 1
ATOM 1291 N N . ASP A 1 160 ? -11.499 -24.749 -8.183 1.00 45.66 160 ASP A N 1
ATOM 1292 C CA . ASP A 1 160 ? -11.079 -25.968 -8.867 1.00 45.66 160 ASP A CA 1
ATOM 1293 C C . ASP A 1 160 ? -11.011 -25.653 -10.365 1.00 45.66 160 ASP A C 1
ATOM 1295 O O . ASP A 1 160 ? -12.024 -25.530 -11.058 1.00 45.66 160 ASP A O 1
ATOM 1299 N N . ALA A 1 161 ? -9.791 -25.442 -10.849 1.00 46.59 161 ALA A N 1
ATOM 1300 C CA . ALA A 1 161 ? -9.492 -25.331 -12.259 1.00 46.59 161 ALA A CA 1
ATOM 1301 C C . ALA A 1 161 ? -9.388 -26.751 -12.819 1.00 46.59 161 ALA A C 1
ATOM 1303 O O . ALA A 1 161 ? -8.303 -27.324 -12.869 1.00 46.59 161 ALA A O 1
ATOM 1304 N N . ASP A 1 162 ? -10.529 -27.310 -13.215 1.00 50.16 162 ASP A N 1
ATOM 1305 C CA . ASP A 1 162 ? -10.581 -28.477 -14.093 1.00 50.16 162 ASP A CA 1
ATOM 1306 C C . ASP A 1 162 ? -11.552 -28.174 -15.246 1.00 50.16 162 ASP A C 1
ATOM 1308 O O . ASP A 1 162 ? -12.776 -28.215 -15.086 1.00 50.16 162 ASP A O 1
ATOM 1312 N N . ALA A 1 163 ? -10.986 -27.762 -16.387 1.00 41.12 163 ALA A N 1
ATOM 1313 C CA . ALA A 1 163 ? -11.632 -27.698 -17.701 1.00 41.12 163 ALA A CA 1
ATOM 1314 C C . ALA A 1 163 ? -10.579 -27.688 -18.819 1.00 41.12 163 ALA A C 1
ATOM 1316 O O . ALA A 1 163 ? -9.672 -26.825 -18.770 1.00 41.12 163 ALA A O 1
#